Protein AF-A0A0A7S0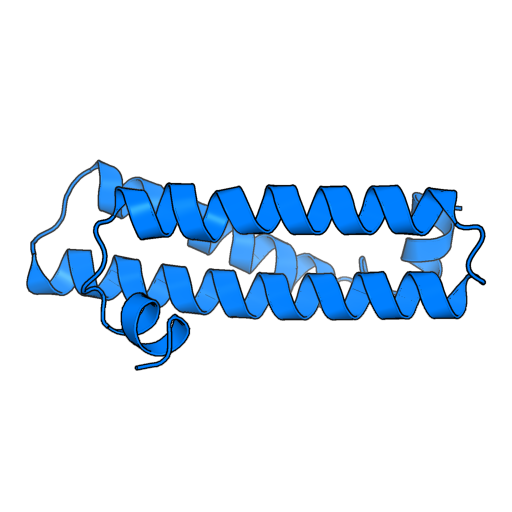K1-F1 (afdb_monomer_lite)

Organism: Frischella perrara (NCBI:txid1267021)

Structure (mmCIF, N/CA/C/O backbone):
data_AF-A0A0A7S0K1-F1
#
_entry.id   AF-A0A0A7S0K1-F1
#
loop_
_atom_site.group_PDB
_atom_site.id
_atom_site.type_symbol
_atom_site.label_atom_id
_atom_site.label_alt_id
_atom_site.label_comp_id
_atom_site.label_asym_id
_atom_site.label_entity_id
_atom_site.label_seq_id
_atom_site.pdbx_PDB_ins_code
_atom_site.Cartn_x
_atom_site.Cartn_y
_atom_site.Cartn_z
_atom_site.occupancy
_atom_site.B_iso_or_equiv
_atom_site.auth_seq_id
_atom_site.auth_comp_id
_atom_site.auth_asym_id
_atom_site.auth_atom_id
_atom_site.pdbx_PDB_model_num
ATOM 1 N N . MET A 1 1 ? 5.878 16.647 14.006 1.00 52.91 1 MET A N 1
ATOM 2 C CA . MET A 1 1 ? 5.349 15.338 14.460 1.00 52.91 1 MET A CA 1
ATOM 3 C C . MET A 1 1 ? 4.952 14.550 13.218 1.00 52.91 1 MET A C 1
ATOM 5 O O . MET A 1 1 ? 3.978 14.937 12.582 1.00 52.91 1 MET A O 1
ATOM 9 N N . ASP A 1 2 ? 5.751 13.549 12.832 1.00 83.06 2 ASP A N 1
ATOM 10 C CA . ASP A 1 2 ? 5.655 12.847 11.537 1.00 83.06 2 ASP A CA 1
ATOM 11 C C . ASP A 1 2 ? 4.245 12.327 11.230 1.00 83.06 2 ASP A C 1
ATOM 13 O O . ASP A 1 2 ? 3.596 11.717 12.083 1.00 83.06 2 ASP A O 1
ATOM 17 N N . ILE A 1 3 ? 3.779 12.539 9.997 1.00 78.94 3 ILE A N 1
ATOM 18 C CA . ILE A 1 3 ? 2.469 12.072 9.513 1.00 78.94 3 ILE A CA 1
ATOM 19 C C . ILE A 1 3 ? 2.337 10.550 9.651 1.00 78.94 3 ILE A C 1
ATOM 21 O O . ILE A 1 3 ? 1.315 10.072 10.138 1.00 78.94 3 ILE A O 1
ATOM 25 N N . LEU A 1 4 ? 3.398 9.798 9.348 1.00 78.62 4 LEU A N 1
ATOM 26 C CA . LEU A 1 4 ? 3.425 8.342 9.507 1.00 78.62 4 LEU A CA 1
ATOM 27 C C . LEU A 1 4 ? 3.149 7.917 10.960 1.00 78.62 4 LEU A C 1
ATOM 29 O O . LEU A 1 4 ? 2.356 7.011 11.210 1.00 78.62 4 LEU A O 1
ATOM 33 N N . LYS A 1 5 ? 3.718 8.633 11.941 1.00 82.25 5 LYS A N 1
ATOM 34 C CA . LYS A 1 5 ? 3.439 8.391 13.367 1.00 82.25 5 LYS A CA 1
ATOM 35 C C . LYS A 1 5 ? 1.977 8.676 13.709 1.00 82.25 5 LYS A C 1
ATOM 37 O O . LYS A 1 5 ? 1.401 7.953 14.519 1.00 82.25 5 LYS A O 1
ATOM 42 N N . LYS A 1 6 ? 1.354 9.693 13.099 1.00 81.94 6 LYS A N 1
ATOM 43 C CA . LYS A 1 6 ? -0.080 9.977 13.293 1.00 81.94 6 LYS A CA 1
ATOM 44 C C . LYS A 1 6 ? -0.960 8.853 12.737 1.00 81.94 6 LYS A C 1
ATOM 46 O O . LYS A 1 6 ? -1.875 8.440 13.448 1.00 81.94 6 LYS A O 1
ATOM 51 N N . ILE A 1 7 ? -0.644 8.328 11.551 1.00 80.94 7 ILE A N 1
ATOM 52 C CA . ILE A 1 7 ? -1.353 7.193 10.927 1.00 80.94 7 ILE A CA 1
ATOM 53 C C . ILE A 1 7 ? -1.250 5.955 11.821 1.00 80.94 7 ILE A C 1
ATOM 55 O O . ILE A 1 7 ? -2.263 5.454 12.302 1.00 80.94 7 ILE A O 1
ATOM 59 N N . ILE A 1 8 ? -0.027 5.537 12.159 1.00 81.94 8 ILE A N 1
ATOM 60 C CA . ILE A 1 8 ? 0.217 4.348 12.992 1.00 81.94 8 ILE A CA 1
ATOM 61 C C . ILE A 1 8 ? -0.417 4.495 14.379 1.00 81.94 8 ILE A C 1
ATOM 63 O O . ILE A 1 8 ? -0.847 3.512 14.976 1.00 81.94 8 ILE A O 1
ATOM 67 N N . SER A 1 9 ? -0.489 5.716 14.918 1.00 83.06 9 SER A N 1
ATOM 68 C CA . SER A 1 9 ? -1.084 5.945 16.235 1.00 83.06 9 SER A CA 1
ATOM 69 C C . SER A 1 9 ? -2.602 5.749 16.284 1.00 83.06 9 SER A C 1
ATOM 71 O O . SER A 1 9 ? -3.126 5.624 17.389 1.00 83.06 9 SER A O 1
ATOM 73 N N . GLY A 1 10 ? -3.298 5.721 15.139 1.00 74.19 10 GLY A N 1
ATOM 74 C CA . GLY A 1 10 ? -4.763 5.646 15.083 1.00 74.19 10 GLY A CA 1
ATOM 75 C C . GLY A 1 10 ? -5.464 6.914 15.590 1.00 74.19 10 GLY A C 1
ATOM 76 O O . GLY A 1 10 ? -6.643 6.876 15.917 1.00 74.19 10 GLY A O 1
ATOM 77 N N . LYS A 1 11 ? -4.739 8.039 15.701 1.00 80.75 11 LYS A N 1
ATOM 78 C CA . LYS A 1 11 ? -5.293 9.337 16.136 1.00 80.75 11 LYS A CA 1
ATOM 79 C C . LYS A 1 11 ? -6.059 10.068 15.032 1.00 80.75 11 LYS A C 1
ATOM 81 O O . LYS A 1 11 ? -6.780 11.017 15.321 1.00 80.75 11 LYS A O 1
ATOM 86 N N . LEU A 1 12 ? -5.844 9.686 13.776 1.00 79.88 12 LEU A N 1
ATOM 87 C CA . LEU A 1 12 ? -6.589 10.203 12.630 1.00 79.88 12 LEU A CA 1
ATOM 88 C C . LEU A 1 12 ? -7.942 9.499 12.547 1.00 79.88 12 LEU A C 1
ATOM 90 O O . LEU A 1 12 ? -8.049 8.350 12.954 1.00 79.88 12 LEU A O 1
ATOM 94 N N . SER A 1 13 ? -8.966 10.162 12.012 1.00 83.50 13 SER A N 1
ATOM 95 C CA . SER A 1 13 ? -10.254 9.499 11.798 1.00 83.50 13 SER A CA 1
ATOM 96 C C . SER A 1 13 ? -10.128 8.389 10.750 1.00 83.50 13 SER A C 1
ATOM 98 O O . SER A 1 13 ? -9.278 8.452 9.855 1.00 83.50 13 SER A O 1
ATOM 100 N N . LEU A 1 14 ? -11.010 7.388 10.835 1.00 79.81 14 LEU A N 1
ATOM 101 C CA . LEU A 1 14 ? -11.087 6.300 9.857 1.00 79.81 14 LEU A CA 1
ATOM 102 C C . LEU A 1 14 ? -11.182 6.843 8.423 1.00 79.81 14 LEU A C 1
ATOM 104 O O . LEU A 1 14 ? -10.470 6.375 7.539 1.00 79.81 14 LEU A O 1
ATOM 108 N N . ALA A 1 15 ? -12.014 7.869 8.217 1.00 78.38 15 ALA A N 1
ATOM 109 C CA . ALA A 1 15 ? -12.197 8.489 6.912 1.00 78.38 15 ALA A CA 1
ATOM 110 C C . ALA A 1 15 ? -10.891 9.082 6.367 1.00 78.38 15 ALA A C 1
ATOM 112 O O . ALA A 1 15 ? -10.560 8.876 5.204 1.00 78.38 15 ALA A O 1
ATOM 113 N N . VAL A 1 16 ? -10.110 9.760 7.210 1.00 78.06 16 VAL A N 1
ATOM 114 C CA . VAL A 1 16 ? -8.840 10.354 6.781 1.00 78.06 16 VAL A CA 1
ATOM 115 C C . VAL A 1 16 ? -7.791 9.278 6.490 1.00 78.06 16 VAL A C 1
ATOM 117 O O . VAL A 1 16 ? -7.060 9.402 5.513 1.00 78.06 16 VAL A O 1
ATOM 120 N N . MET A 1 17 ? -7.719 8.202 7.280 1.00 82.12 17 MET A N 1
ATOM 121 C CA . MET A 1 17 ? -6.762 7.117 7.015 1.00 82.12 17 MET A CA 1
ATOM 122 C C . MET A 1 17 ? -7.106 6.309 5.763 1.00 82.12 17 MET A C 1
ATOM 124 O O . MET A 1 17 ? -6.223 6.038 4.955 1.00 82.12 17 MET A O 1
ATOM 128 N N . PHE A 1 18 ? -8.374 5.947 5.582 1.00 78.00 18 PHE A N 1
ATOM 129 C CA . PHE A 1 18 ? -8.786 5.095 4.472 1.00 78.00 18 PHE A CA 1
ATOM 130 C C . PHE A 1 18 ? -8.970 5.876 3.161 1.00 78.00 18 PHE A C 1
ATOM 132 O O . PHE A 1 18 ? -8.376 5.533 2.143 1.00 78.00 18 PHE A O 1
ATOM 139 N N . TRP A 1 19 ? -9.741 6.966 3.168 1.00 78.19 19 TRP A N 1
ATOM 140 C CA . TRP A 1 19 ? -9.970 7.752 1.950 1.00 78.19 19 TRP A CA 1
ATOM 141 C C . TRP A 1 19 ? -8.812 8.700 1.649 1.00 78.19 19 TRP A C 1
ATOM 143 O O . TRP A 1 19 ? -8.371 8.806 0.509 1.00 78.19 19 TRP A O 1
ATOM 153 N N . GLY A 1 20 ? -8.306 9.386 2.674 1.00 80.12 20 GLY A N 1
ATOM 154 C CA . GLY A 1 20 ? -7.248 10.378 2.495 1.00 80.12 20 GLY A CA 1
ATOM 155 C C . GLY A 1 20 ? -5.901 9.735 2.188 1.00 80.12 20 GLY A C 1
ATOM 156 O O . GLY A 1 20 ? -5.284 10.045 1.174 1.00 80.12 20 GLY A O 1
ATOM 157 N N . TYR A 1 21 ? -5.442 8.836 3.059 1.00 80.44 21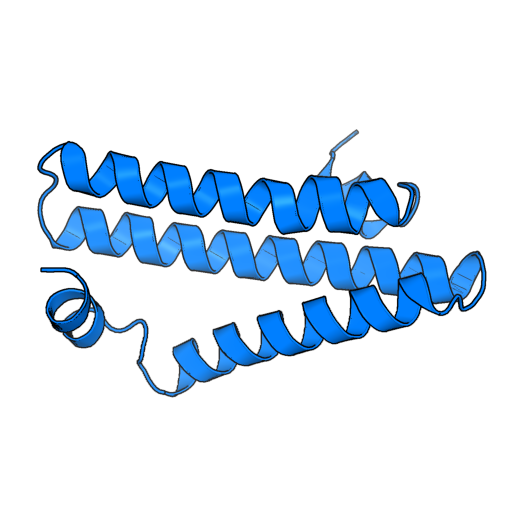 TYR A N 1
ATOM 158 C CA . TYR A 1 21 ? -4.105 8.264 2.923 1.00 80.44 21 TYR A CA 1
ATOM 159 C C . TYR A 1 21 ? -4.058 7.061 1.994 1.00 80.44 21 TYR A C 1
ATOM 161 O O . TYR A 1 21 ? -3.238 7.062 1.090 1.00 80.44 21 TYR A O 1
ATOM 169 N N . TYR A 1 22 ? -4.912 6.055 2.174 1.00 80.88 22 TYR A N 1
ATOM 170 C CA . TYR A 1 22 ? -4.854 4.866 1.322 1.00 80.88 22 TYR A CA 1
ATOM 171 C C . TYR A 1 22 ? -5.302 5.167 -0.119 1.00 80.88 22 TYR A C 1
ATOM 173 O O . TYR A 1 22 ? -4.497 5.053 -1.040 1.00 80.88 22 TYR A O 1
ATOM 181 N N . PHE A 1 23 ? -6.535 5.641 -0.327 1.00 81.94 23 PHE A N 1
ATOM 182 C CA . PHE A 1 23 ? -7.015 5.953 -1.682 1.00 81.94 23 PHE A CA 1
ATOM 183 C C . PHE A 1 23 ? -6.262 7.117 -2.332 1.00 81.94 23 PHE A C 1
ATOM 185 O O . PHE A 1 23 ? -5.893 7.028 -3.503 1.00 81.94 23 PHE A O 1
ATOM 192 N N . GLY A 1 24 ? -5.999 8.193 -1.584 1.00 83.69 24 GLY A N 1
ATOM 193 C CA . GLY A 1 24 ? -5.234 9.327 -2.102 1.00 83.69 24 GLY A CA 1
ATOM 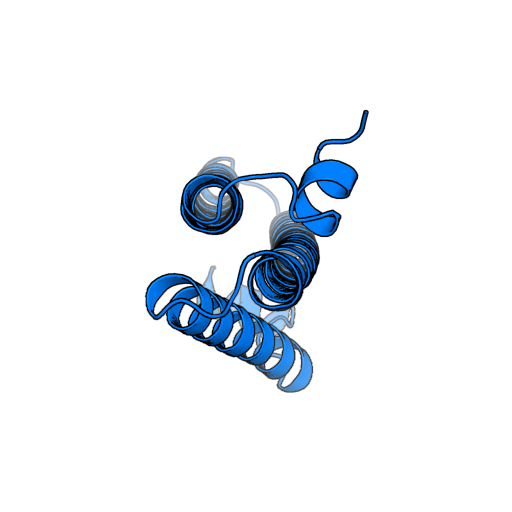194 C C . GLY A 1 24 ? -3.832 8.927 -2.561 1.00 83.69 24 GLY A C 1
ATOM 195 O O . GLY A 1 24 ? -3.394 9.359 -3.625 1.00 83.69 24 GLY A O 1
ATOM 196 N N . PHE A 1 25 ? -3.153 8.050 -1.816 1.00 83.81 25 PHE A N 1
ATOM 197 C CA . PHE A 1 25 ? -1.838 7.555 -2.213 1.00 83.81 25 PHE A CA 1
ATOM 198 C C . PHE A 1 25 ? -1.897 6.713 -3.491 1.00 83.81 25 PHE A C 1
ATOM 200 O O . PHE A 1 25 ? -1.086 6.943 -4.381 1.00 83.81 25 PHE A O 1
ATOM 207 N N . ILE A 1 26 ? -2.877 5.811 -3.629 1.00 83.56 26 ILE A N 1
ATOM 208 C CA . ILE A 1 26 ? -3.049 4.989 -4.843 1.00 83.56 26 ILE A CA 1
ATOM 209 C C . ILE A 1 26 ? -3.241 5.872 -6.083 1.00 83.56 26 ILE A C 1
ATOM 211 O O . ILE A 1 26 ? -2.607 5.648 -7.116 1.00 83.56 26 ILE A O 1
ATOM 215 N N . ILE A 1 27 ? -4.078 6.908 -5.982 1.00 86.62 27 ILE A N 1
ATOM 216 C CA . ILE A 1 27 ? -4.323 7.844 -7.090 1.00 86.62 27 ILE A CA 1
ATOM 217 C C . ILE A 1 27 ? -3.031 8.572 -7.472 1.00 86.62 27 ILE A C 1
ATOM 219 O O . ILE A 1 27 ? -2.694 8.646 -8.654 1.00 86.62 27 ILE A O 1
ATOM 223 N N . ILE A 1 28 ? -2.292 9.084 -6.482 1.00 86.12 28 ILE A N 1
ATOM 224 C CA . ILE A 1 28 ? -1.031 9.797 -6.716 1.00 86.12 28 ILE A CA 1
ATOM 225 C C . ILE A 1 28 ? 0.010 8.861 -7.337 1.00 86.12 28 ILE A C 1
ATOM 227 O O . ILE A 1 28 ? 0.619 9.222 -8.339 1.00 86.12 28 ILE A O 1
ATOM 231 N N . ALA A 1 29 ? 0.181 7.655 -6.793 1.00 84.06 29 ALA A N 1
ATOM 232 C CA . ALA A 1 29 ? 1.109 6.651 -7.308 1.00 84.06 29 ALA A CA 1
ATOM 233 C C . ALA A 1 29 ? 0.798 6.295 -8.770 1.00 84.06 29 ALA A C 1
ATOM 235 O O . ALA A 1 29 ? 1.690 6.306 -9.620 1.00 84.06 29 ALA A O 1
ATOM 236 N N . THR A 1 30 ? -0.480 6.080 -9.089 1.00 84.69 30 THR A N 1
ATOM 237 C CA . THR A 1 30 ? -0.934 5.774 -10.454 1.00 84.69 30 THR A CA 1
ATOM 238 C C . THR A 1 30 ? -0.684 6.944 -11.407 1.00 84.69 30 THR A C 1
ATOM 240 O O . THR A 1 30 ? -0.190 6.746 -12.517 1.00 84.69 30 THR A O 1
ATOM 243 N N . ALA A 1 31 ? -0.969 8.176 -10.975 1.00 85.31 31 ALA A N 1
ATOM 244 C CA . ALA A 1 31 ? -0.706 9.372 -11.770 1.00 85.31 31 ALA A CA 1
ATOM 245 C C . ALA A 1 31 ? 0.798 9.565 -12.022 1.00 85.31 31 ALA A C 1
ATOM 247 O O . ALA A 1 31 ? 1.198 9.834 -13.153 1.00 85.31 31 ALA A O 1
ATOM 248 N N . CYS A 1 32 ? 1.638 9.370 -11.001 1.00 84.00 32 CYS A N 1
ATOM 249 C CA . CYS A 1 32 ? 3.092 9.416 -11.141 1.00 84.00 32 CYS A CA 1
ATOM 250 C C . CYS A 1 32 ? 3.587 8.377 -12.151 1.00 84.00 32 CYS A C 1
ATOM 252 O O . CYS A 1 32 ? 4.352 8.729 -13.048 1.00 84.00 32 CYS A O 1
ATOM 254 N N . MET A 1 33 ? 3.114 7.131 -12.069 1.00 82.19 33 MET A N 1
ATOM 255 C CA . MET A 1 33 ? 3.453 6.091 -13.045 1.00 82.19 33 MET A CA 1
ATOM 256 C C . MET A 1 33 ? 3.040 6.493 -14.465 1.00 82.19 33 MET A C 1
ATOM 258 O O . MET A 1 33 ? 3.869 6.445 -15.372 1.00 82.19 33 MET A O 1
ATOM 262 N N . GLY A 1 34 ? 1.805 6.971 -14.652 1.00 82.44 34 GLY A N 1
ATOM 263 C CA . GLY A 1 34 ? 1.303 7.436 -15.950 1.00 82.44 34 GLY A CA 1
ATOM 264 C C . GLY A 1 34 ? 2.134 8.573 -16.548 1.00 82.44 34 GLY A C 1
ATOM 265 O O . GLY A 1 34 ? 2.485 8.530 -17.726 1.00 82.44 34 GLY A O 1
ATOM 266 N N . ILE A 1 35 ? 2.518 9.554 -15.726 1.00 83.25 35 ILE A N 1
ATOM 267 C CA . ILE A 1 35 ? 3.426 10.632 -16.135 1.00 83.25 35 ILE A CA 1
ATOM 268 C C . ILE A 1 35 ? 4.769 10.041 -16.570 1.00 83.25 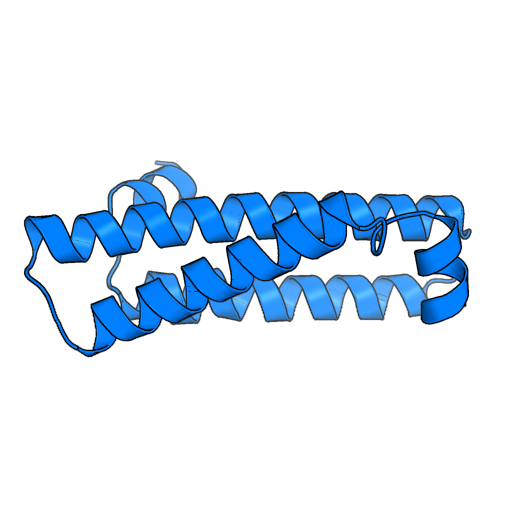35 ILE A C 1
ATOM 270 O O . ILE A 1 35 ? 5.263 10.374 -17.641 1.00 83.25 35 ILE A O 1
ATOM 274 N N . THR A 1 36 ? 5.337 9.127 -15.787 1.00 82.00 36 THR A N 1
ATOM 275 C CA . THR A 1 36 ? 6.654 8.535 -16.063 1.00 82.00 36 THR A CA 1
ATOM 276 C C . THR A 1 36 ? 6.695 7.842 -17.435 1.00 82.00 36 THR A C 1
ATOM 278 O O . THR A 1 36 ? 7.675 7.994 -18.164 1.00 82.00 36 THR A O 1
ATOM 281 N N . TYR A 1 37 ? 5.612 7.181 -17.857 1.00 79.19 37 TYR A N 1
ATOM 282 C CA . TYR A 1 37 ? 5.509 6.604 -19.206 1.00 79.19 37 TYR A CA 1
ATOM 283 C C . TYR A 1 37 ? 5.548 7.651 -20.333 1.00 79.19 37 TYR A C 1
ATOM 285 O O . TYR A 1 37 ? 6.091 7.380 -21.401 1.00 79.19 37 TYR A O 1
ATOM 293 N N . GLY A 1 38 ? 5.027 8.860 -20.104 1.00 79.12 38 GLY A N 1
ATOM 294 C CA . GLY A 1 38 ? 5.008 9.936 -21.102 1.00 79.12 38 GLY A CA 1
ATOM 295 C C . GLY A 1 38 ? 6.352 10.641 -21.324 1.00 79.12 38 GLY A C 1
ATOM 296 O O . GLY A 1 38 ? 6.532 11.293 -22.349 1.00 79.12 38 GLY A O 1
ATOM 297 N N . PHE A 1 39 ? 7.305 10.516 -20.394 1.00 79.00 39 PHE A N 1
ATOM 298 C CA . PHE A 1 39 ? 8.574 11.262 -20.415 1.00 79.00 39 PHE A CA 1
ATOM 299 C C . PHE A 1 39 ? 9.731 10.554 -21.147 1.00 79.00 39 PHE A C 1
ATOM 301 O O . PHE A 1 39 ? 10.830 11.100 -21.215 1.00 79.00 39 PHE A O 1
ATOM 308 N N . GLY A 1 40 ? 9.510 9.362 -21.718 1.00 73.69 40 GLY A N 1
ATOM 309 C CA . GLY A 1 40 ? 10.519 8.673 -22.535 1.00 73.69 40 GLY A CA 1
ATOM 310 C C . GLY A 1 40 ? 11.723 8.138 -21.750 1.00 73.69 40 GLY A C 1
ATOM 311 O O . GLY A 1 40 ? 12.828 8.069 -22.285 1.00 73.69 40 GLY A O 1
ATOM 312 N N . PHE A 1 41 ? 11.541 7.774 -20.477 1.00 80.94 41 PHE A N 1
ATOM 313 C CA . PHE A 1 41 ? 12.597 7.142 -19.685 1.00 80.94 41 PHE A CA 1
ATOM 314 C C . PHE A 1 41 ? 13.013 5.779 -20.257 1.00 80.94 41 PHE A C 1
ATOM 316 O O . PHE A 1 41 ? 12.207 5.032 -20.811 1.00 80.94 41 PHE A O 1
ATOM 323 N N . ASN A 1 42 ? 14.279 5.408 -20.049 1.00 85.94 42 ASN A N 1
ATOM 324 C CA . ASN A 1 42 ? 14.770 4.086 -20.429 1.00 85.94 42 ASN A CA 1
ATOM 325 C C . ASN A 1 42 ? 14.123 2.986 -19.567 1.00 85.94 42 ASN A C 1
ATOM 327 O O . ASN A 1 42 ? 13.923 3.151 -18.362 1.00 85.94 42 ASN A O 1
ATOM 331 N N . LYS A 1 43 ? 13.884 1.820 -20.179 1.00 84.88 43 LYS A N 1
ATOM 332 C CA . LYS A 1 43 ? 13.236 0.637 -19.577 1.00 84.88 43 LYS A CA 1
ATOM 333 C C . LYS A 1 43 ? 13.695 0.276 -18.145 1.00 84.88 43 LYS A C 1
ATOM 335 O O . LYS A 1 43 ? 12.829 0.113 -17.288 1.00 84.88 43 LYS A O 1
ATOM 340 N N . PRO A 1 44 ? 15.004 0.201 -17.817 1.00 87.00 44 PRO A N 1
ATOM 341 C CA . PRO A 1 44 ? 15.439 -0.111 -16.451 1.00 87.00 44 PRO A CA 1
ATOM 342 C C . PRO A 1 44 ? 15.085 0.984 -15.436 1.00 87.00 44 PRO A C 1
ATOM 344 O O . PRO A 1 44 ? 14.806 0.683 -14.279 1.00 87.00 44 PRO A O 1
ATOM 347 N N . MET A 1 45 ? 15.058 2.252 -15.854 1.00 87.75 45 MET A N 1
ATOM 348 C CA . MET A 1 45 ? 14.676 3.361 -14.980 1.00 87.75 45 MET A CA 1
ATOM 349 C C . MET A 1 45 ? 13.174 3.331 -14.683 1.00 87.75 45 MET A C 1
ATOM 351 O O . MET A 1 45 ? 12.788 3.494 -13.527 1.00 87.75 45 MET A O 1
ATOM 355 N N . LEU A 1 46 ? 12.345 3.045 -15.695 1.00 86.75 46 LEU A N 1
ATOM 356 C CA . LEU A 1 46 ? 10.905 2.828 -15.520 1.00 86.75 46 LEU A CA 1
ATOM 357 C C . LEU A 1 46 ? 10.622 1.686 -14.542 1.00 86.75 46 LEU A C 1
ATOM 359 O O . LEU A 1 46 ? 9.821 1.849 -13.626 1.00 86.75 46 LEU A O 1
ATOM 363 N N . TYR A 1 47 ? 11.336 0.569 -14.687 1.00 88.06 47 TYR A N 1
ATOM 364 C CA . TYR A 1 47 ? 11.210 -0.560 -13.773 1.00 88.06 47 TYR A CA 1
ATOM 365 C C . TYR A 1 47 ? 11.618 -0.213 -12.335 1.00 88.06 47 TYR A C 1
ATOM 367 O O . TYR A 1 47 ? 10.910 -0.562 -11.395 1.00 88.06 47 TYR A O 1
ATOM 375 N N . CYS A 1 48 ? 12.722 0.516 -12.137 1.00 88.25 48 CYS A N 1
ATOM 376 C CA . CYS A 1 48 ? 13.112 0.975 -10.801 1.00 88.25 48 CYS A CA 1
ATOM 377 C C . CYS A 1 48 ? 12.040 1.870 -10.164 1.00 88.25 48 CYS A C 1
ATOM 379 O O . CYS A 1 48 ? 11.739 1.711 -8.983 1.00 88.25 48 CYS A O 1
ATOM 381 N N . ILE A 1 49 ? 11.449 2.791 -10.933 1.00 88.06 49 ILE A N 1
ATOM 382 C CA . ILE A 1 49 ? 10.377 3.671 -10.446 1.00 88.06 49 ILE A CA 1
ATOM 383 C C . ILE A 1 49 ? 9.135 2.850 -10.081 1.00 88.06 49 ILE A C 1
ATOM 385 O O . ILE A 1 49 ? 8.570 3.057 -9.007 1.00 88.06 49 ILE A O 1
ATOM 389 N N . PHE A 1 50 ? 8.753 1.891 -10.928 1.00 87.56 50 PHE A N 1
ATOM 390 C CA . PHE A 1 50 ? 7.662 0.955 -10.663 1.00 87.56 50 PHE A CA 1
ATOM 391 C C . PHE A 1 50 ? 7.873 0.204 -9.345 1.00 87.56 50 PHE A C 1
ATOM 393 O O . PHE A 1 50 ? 7.047 0.293 -8.441 1.00 87.56 50 PHE A O 1
ATOM 400 N N . LEU A 1 51 ? 9.029 -0.443 -9.191 1.00 89.50 51 LEU A N 1
ATOM 401 C CA . LEU A 1 51 ? 9.341 -1.274 -8.032 1.00 89.50 51 LEU A CA 1
ATOM 402 C C . LEU A 1 51 ? 9.388 -0.447 -6.736 1.00 89.50 51 LEU A C 1
ATOM 404 O O . LEU A 1 51 ? 8.807 -0.838 -5.722 1.00 89.50 51 LEU A O 1
ATOM 408 N N . VAL A 1 52 ? 10.012 0.737 -6.769 1.00 89.69 52 VAL A N 1
ATOM 409 C CA . VAL A 1 52 ? 10.028 1.663 -5.624 1.00 89.69 52 VAL A CA 1
ATOM 410 C C . VAL A 1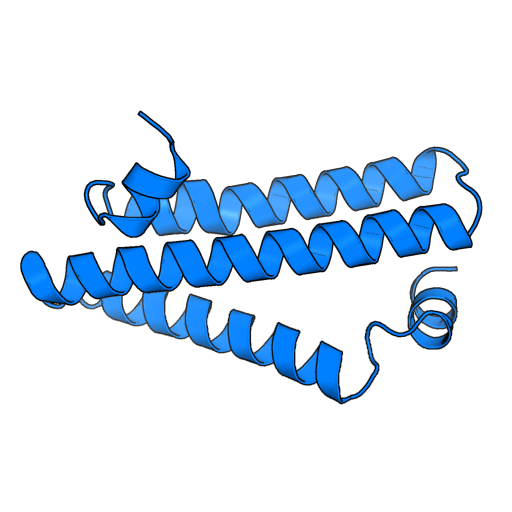 52 ? 8.612 2.107 -5.258 1.00 89.69 52 VAL A C 1
ATOM 412 O O . VAL A 1 52 ? 8.269 2.116 -4.076 1.00 89.69 52 VAL A O 1
ATOM 415 N N . THR A 1 53 ? 7.777 2.428 -6.247 1.00 88.31 53 THR A N 1
ATOM 416 C CA . THR A 1 53 ? 6.383 2.829 -6.018 1.00 88.31 53 THR A CA 1
ATOM 417 C C . THR A 1 53 ? 5.600 1.713 -5.329 1.00 88.31 53 THR A C 1
ATOM 419 O O . THR A 1 53 ? 4.970 1.966 -4.302 1.00 88.31 53 THR A O 1
ATOM 422 N N . THR A 1 54 ? 5.722 0.472 -5.807 1.00 87.81 54 THR A N 1
ATOM 423 C CA . THR A 1 54 ? 5.070 -0.701 -5.207 1.00 87.81 54 THR A CA 1
ATOM 424 C C . THR A 1 54 ? 5.544 -0.965 -3.773 1.00 87.81 54 THR A C 1
ATOM 426 O O . THR A 1 54 ? 4.733 -1.270 -2.898 1.00 87.81 54 THR A O 1
ATOM 429 N N . ILE A 1 55 ? 6.842 -0.806 -3.479 1.00 89.88 55 ILE A N 1
ATOM 430 C CA . ILE A 1 55 ? 7.363 -0.954 -2.107 1.00 89.88 55 ILE A CA 1
ATOM 431 C C . ILE A 1 55 ? 6.774 0.117 -1.182 1.00 89.88 55 ILE A C 1
ATOM 433 O O . ILE A 1 55 ? 6.355 -0.192 -0.064 1.00 89.88 55 ILE A O 1
ATOM 437 N N . ILE A 1 56 ? 6.743 1.378 -1.621 1.00 89.75 56 ILE A N 1
ATOM 438 C CA . ILE A 1 56 ? 6.192 2.471 -0.810 1.00 89.75 56 ILE A CA 1
ATOM 439 C C . ILE A 1 56 ? 4.692 2.253 -0.583 1.00 89.75 56 ILE A C 1
ATOM 441 O O . ILE A 1 56 ? 4.213 2.447 0.536 1.00 89.75 56 ILE A O 1
ATOM 445 N N . GLU A 1 57 ? 3.964 1.802 -1.605 1.00 88.69 57 GLU A N 1
ATOM 446 C CA . GLU A 1 57 ? 2.553 1.437 -1.499 1.00 88.69 57 GLU A CA 1
ATOM 447 C C . GLU A 1 57 ? 2.329 0.366 -0.428 1.00 88.69 57 GLU A C 1
ATOM 449 O O . GLU A 1 57 ? 1.526 0.569 0.486 1.00 88.69 57 GLU A O 1
ATOM 454 N N . LEU A 1 58 ? 3.112 -0.716 -0.453 1.00 89.94 58 LEU A N 1
ATOM 455 C CA . LEU A 1 58 ? 3.039 -1.775 0.552 1.00 89.94 58 LEU A CA 1
ATOM 456 C C . LEU A 1 58 ? 3.266 -1.237 1.976 1.00 89.94 58 LEU A C 1
ATOM 458 O O . LEU A 1 58 ? 2.494 -1.538 2.891 1.00 89.94 58 LEU A O 1
ATOM 462 N N . LEU A 1 59 ? 4.286 -0.395 2.172 1.00 90.44 59 LEU A N 1
ATOM 463 C CA . LEU A 1 59 ? 4.578 0.217 3.474 1.00 90.44 59 LEU A CA 1
ATOM 464 C C . LEU A 1 59 ? 3.426 1.104 3.968 1.00 90.44 59 LEU A C 1
ATOM 466 O O . LEU A 1 59 ? 3.077 1.069 5.154 1.00 90.44 59 LEU A O 1
ATOM 470 N N . MET A 1 60 ? 2.814 1.878 3.070 1.00 88.88 60 MET A N 1
ATOM 471 C CA . MET A 1 60 ? 1.671 2.731 3.394 1.00 88.88 60 MET A CA 1
ATOM 472 C C . MET A 1 60 ? 0.438 1.909 3.772 1.00 88.88 60 MET A C 1
ATOM 474 O O . MET A 1 60 ? -0.217 2.222 4.770 1.00 88.88 60 MET A O 1
ATOM 478 N N . ILE A 1 61 ? 0.149 0.825 3.046 1.00 90.19 61 ILE A N 1
ATOM 479 C CA . ILE A 1 61 ? -0.968 -0.080 3.348 1.00 90.19 61 ILE A CA 1
ATOM 480 C C . ILE A 1 61 ? -0.782 -0.729 4.720 1.00 90.19 61 ILE A C 1
ATOM 482 O O . ILE A 1 61 ? -1.725 -0.763 5.516 1.00 90.19 61 ILE A O 1
ATOM 486 N N . ILE A 1 62 ? 0.431 -1.184 5.045 1.00 91.06 62 ILE A N 1
ATOM 487 C CA . ILE A 1 62 ? 0.748 -1.741 6.367 1.00 91.06 62 ILE A CA 1
ATOM 488 C C . ILE A 1 62 ? 0.514 -0.688 7.459 1.00 91.06 62 ILE A C 1
ATOM 490 O O . ILE A 1 62 ? -0.153 -0.970 8.457 1.00 91.06 62 ILE A O 1
ATOM 494 N N . ALA A 1 63 ? 0.996 0.544 7.266 1.00 90.31 63 ALA A N 1
ATOM 495 C CA . ALA A 1 63 ? 0.803 1.624 8.232 1.00 90.31 63 ALA A CA 1
ATOM 496 C C . ALA A 1 63 ? -0.686 1.954 8.455 1.00 90.31 63 ALA A C 1
ATOM 498 O O . ALA A 1 63 ? -1.115 2.112 9.603 1.00 90.31 63 ALA A O 1
ATOM 499 N N . VAL A 1 64 ? -1.482 2.014 7.381 1.00 89.19 64 VAL A N 1
ATOM 500 C CA . VAL A 1 64 ? -2.936 2.240 7.446 1.00 89.19 64 VAL A CA 1
ATOM 501 C C . VAL A 1 64 ? -3.640 1.076 8.141 1.00 89.19 64 VAL A C 1
ATOM 503 O O . VAL A 1 64 ? -4.461 1.308 9.025 1.00 89.19 64 VAL A O 1
ATOM 506 N N . THR A 1 65 ? -3.270 -0.167 7.830 1.00 91.38 65 THR A N 1
ATOM 507 C CA . THR A 1 65 ? -3.824 -1.375 8.464 1.00 91.38 65 THR A CA 1
ATOM 508 C C . THR A 1 65 ? -3.593 -1.360 9.977 1.00 91.38 65 THR A C 1
ATOM 510 O O . THR A 1 65 ? -4.521 -1.603 10.755 1.00 91.38 65 THR A O 1
ATOM 513 N N . ILE A 1 66 ? -2.381 -1.001 10.418 1.00 92.19 66 ILE A N 1
ATOM 514 C CA . ILE A 1 66 ? -2.054 -0.846 11.844 1.00 92.19 66 ILE A CA 1
ATOM 515 C C . ILE A 1 66 ? -2.887 0.281 12.473 1.00 92.19 66 ILE A C 1
ATOM 517 O O . ILE A 1 66 ? -3.438 0.104 13.564 1.00 92.19 66 ILE A O 1
ATOM 521 N N . GLY A 1 67 ? -3.013 1.423 11.790 1.00 88.56 67 GLY A N 1
ATOM 522 C CA . GLY A 1 67 ? -3.812 2.562 12.246 1.00 88.56 67 GLY A CA 1
ATOM 523 C C . GLY A 1 67 ? -5.293 2.217 12.438 1.00 88.56 67 GLY A C 1
ATOM 524 O O . GLY A 1 67 ? -5.858 2.495 13.498 1.00 88.56 67 GLY A O 1
ATOM 525 N N . ILE A 1 68 ? -5.907 1.542 11.459 1.00 89.94 68 ILE A N 1
ATOM 526 C CA . ILE A 1 68 ? -7.301 1.073 11.523 1.00 89.94 68 ILE A CA 1
ATOM 527 C C . ILE A 1 68 ? -7.470 0.036 12.637 1.00 89.94 68 ILE A C 1
ATOM 529 O O . ILE A 1 68 ? -8.407 0.131 13.429 1.00 89.94 68 ILE A O 1
ATOM 533 N N . SER A 1 69 ? -6.535 -0.908 12.765 1.00 90.62 69 SER A N 1
ATOM 534 C CA . SER A 1 69 ? -6.560 -1.913 13.838 1.00 90.62 69 SER A CA 1
ATOM 535 C C . SER A 1 69 ? -6.535 -1.265 15.225 1.00 90.62 69 SER A C 1
ATOM 537 O O . SER A 1 69 ? -7.246 -1.697 16.133 1.00 90.62 69 SER A O 1
ATOM 539 N N . ARG A 1 70 ? -5.760 -0.184 15.400 1.00 89.88 70 ARG A N 1
ATOM 540 C CA . ARG A 1 70 ? -5.774 0.596 16.644 1.00 89.88 70 ARG A CA 1
ATOM 541 C C . ARG A 1 70 ? -7.100 1.308 16.873 1.00 89.88 70 ARG A C 1
ATOM 543 O O . ARG A 1 70 ? -7.583 1.267 18.001 1.00 89.88 70 ARG A O 1
ATOM 550 N N . ILE A 1 71 ? -7.698 1.921 15.850 1.00 88.69 71 ILE A N 1
ATOM 551 C CA . ILE A 1 71 ? -9.042 2.508 15.982 1.00 88.69 71 ILE A CA 1
ATOM 552 C C . ILE A 1 71 ? -10.024 1.457 16.486 1.00 88.69 71 ILE A C 1
ATOM 554 O O . ILE A 1 71 ? -10.678 1.682 17.498 1.00 88.69 71 ILE A O 1
ATOM 558 N N . LEU A 1 72 ? -10.077 0.295 15.834 1.00 89.44 72 LEU A N 1
ATOM 559 C CA . LEU A 1 72 ? -11.003 -0.777 16.202 1.00 89.44 72 LEU A CA 1
ATOM 560 C C . LEU A 1 72 ? -10.780 -1.261 17.641 1.00 89.44 72 LEU A C 1
ATOM 562 O O . LEU A 1 72 ? -11.742 -1.517 18.361 1.00 89.44 72 LEU A O 1
ATOM 566 N N . LYS A 1 73 ? -9.516 -1.334 18.080 1.00 89.69 73 LYS A N 1
ATOM 567 C CA . LYS A 1 73 ? -9.153 -1.738 19.444 1.00 89.69 73 LYS A CA 1
ATOM 568 C C . LYS A 1 73 ? -9.552 -0.710 20.509 1.00 89.69 73 LYS A C 1
ATOM 570 O O . LYS A 1 73 ? -9.988 -1.112 21.582 1.00 89.69 73 LYS A O 1
ATOM 575 N N . TYR A 1 74 ? -9.345 0.586 20.260 1.00 89.44 74 TYR A N 1
ATOM 576 C CA . TYR A 1 74 ? -9.460 1.630 21.294 1.00 89.44 74 TYR A CA 1
ATOM 577 C C . TYR A 1 74 ? -10.744 2.464 21.222 1.00 89.44 74 TYR A C 1
ATOM 579 O O . TYR A 1 74 ? -11.188 2.969 22.246 1.00 89.44 74 TYR A O 1
ATOM 587 N N . GLN A 1 75 ? -11.326 2.633 20.036 1.00 86.31 75 GLN A N 1
ATOM 588 C CA . GLN A 1 75 ? -12.549 3.417 19.806 1.00 86.31 75 GLN A CA 1
ATOM 589 C C . GLN A 1 75 ? -13.781 2.528 19.575 1.00 86.31 75 GLN A C 1
ATOM 591 O O . GLN A 1 75 ? -14.895 3.039 19.501 1.00 86.31 75 GLN A O 1
ATOM 596 N N . GLY A 1 76 ? -13.587 1.208 19.501 1.00 85.94 76 GLY A N 1
ATOM 597 C CA . GLY A 1 76 ? -14.643 0.223 19.297 1.00 85.94 76 GLY A CA 1
ATOM 598 C C . GLY A 1 76 ? -14.764 -0.241 17.847 1.00 85.94 76 GLY A C 1
ATOM 599 O O . GLY A 1 76 ? -14.354 0.431 16.896 1.00 85.94 76 GLY A O 1
ATOM 600 N N . VAL A 1 77 ? -15.332 -1.435 17.683 1.00 88.31 77 VAL A N 1
ATOM 601 C CA . VAL A 1 77 ? -15.515 -2.055 16.371 1.00 88.31 77 VAL A CA 1
ATOM 602 C C . VAL A 1 77 ? -16.706 -1.413 15.672 1.00 88.31 77 VAL A C 1
ATOM 604 O O . VAL A 1 77 ? -17.828 -1.449 16.168 1.00 88.31 77 VAL A O 1
ATOM 607 N N . THR A 1 78 ? -16.463 -0.850 14.494 1.00 91.12 78 THR A N 1
ATOM 608 C CA . THR A 1 78 ? -17.513 -0.332 13.614 1.00 91.12 78 THR A CA 1
ATOM 609 C C . THR A 1 78 ? -17.528 -1.132 12.322 1.00 91.12 78 THR A C 1
ATOM 611 O O . THR A 1 78 ? -16.479 -1.588 11.862 1.00 91.12 78 THR A O 1
ATOM 614 N N . PHE A 1 79 ? -18.707 -1.272 11.710 1.00 90.00 79 PHE A N 1
ATOM 615 C CA . PHE A 1 79 ? -18.851 -1.936 10.411 1.00 90.00 79 PHE A CA 1
ATOM 616 C C . PHE A 1 79 ? -17.889 -1.346 9.367 1.00 90.00 79 PHE A C 1
ATOM 618 O O . PHE A 1 79 ? -17.139 -2.075 8.723 1.00 90.00 79 PHE A O 1
ATOM 625 N N . TRP A 1 80 ? -17.832 -0.013 9.278 1.00 87.75 80 TRP A N 1
ATOM 626 C CA . TRP A 1 80 ? -16.946 0.699 8.358 1.00 87.75 80 TRP A CA 1
ATOM 627 C C . TRP A 1 80 ? -15.462 0.470 8.647 1.00 87.75 80 TRP A C 1
ATOM 629 O O . TRP A 1 80 ? -14.677 0.321 7.714 1.00 87.75 80 TRP A O 1
ATOM 639 N N . GLY A 1 81 ? -15.064 0.421 9.922 1.00 87.81 81 GLY A N 1
ATOM 640 C CA . GLY A 1 81 ? -13.678 0.144 10.292 1.00 87.81 81 GLY A CA 1
ATOM 641 C C . GLY A 1 81 ? -13.255 -1.281 9.939 1.00 87.81 81 GLY A C 1
ATOM 642 O O . GLY A 1 81 ? -12.150 -1.479 9.438 1.00 87.81 81 GLY A O 1
ATOM 643 N N . LEU A 1 82 ? -14.142 -2.261 10.136 1.00 91.56 82 LEU A N 1
ATOM 644 C CA . LEU A 1 82 ? -13.893 -3.652 9.756 1.00 91.56 82 LEU A CA 1
ATOM 645 C C . LEU A 1 82 ? -13.801 -3.807 8.230 1.00 91.56 82 LEU A C 1
ATOM 647 O O . LEU A 1 82 ? -12.868 -4.432 7.736 1.00 91.56 82 LEU A O 1
ATOM 651 N N . ALA A 1 83 ? -14.725 -3.195 7.484 1.00 91.38 83 ALA A N 1
ATOM 652 C CA . ALA A 1 83 ? -14.717 -3.219 6.023 1.00 91.38 83 ALA A CA 1
ATOM 653 C C . ALA A 1 83 ? -13.432 -2.598 5.451 1.00 91.38 83 ALA A C 1
ATOM 655 O O . ALA A 1 83 ? -12.782 -3.199 4.597 1.00 91.38 83 ALA A O 1
ATOM 656 N N . ALA A 1 84 ? -13.021 -1.436 5.970 1.00 89.75 84 ALA A N 1
ATOM 657 C CA . ALA A 1 84 ? -11.773 -0.786 5.580 1.00 89.75 84 ALA A CA 1
ATOM 658 C C . ALA A 1 84 ? -10.549 -1.670 5.874 1.00 89.75 84 ALA A C 1
ATOM 660 O O . ALA A 1 84 ? -9.664 -1.799 5.030 1.00 89.75 84 ALA A O 1
ATOM 661 N N . LEU A 1 85 ? -10.520 -2.323 7.043 1.00 92.12 85 LEU A N 1
ATOM 662 C CA . LEU A 1 85 ? -9.446 -3.246 7.407 1.00 92.12 85 LEU A CA 1
ATOM 663 C C . LEU A 1 85 ? -9.364 -4.430 6.435 1.00 92.12 85 LEU A C 1
ATOM 665 O O . LEU A 1 85 ? -8.275 -4.745 5.966 1.00 92.12 85 LEU A O 1
ATOM 669 N N . ILE A 1 86 ? -10.499 -5.056 6.109 1.00 93.50 86 ILE A N 1
ATOM 670 C CA . ILE A 1 86 ? -10.560 -6.188 5.173 1.00 93.50 86 ILE A CA 1
ATOM 671 C C . ILE A 1 86 ? -10.016 -5.779 3.803 1.00 93.50 86 ILE A C 1
ATOM 673 O O . ILE A 1 86 ? -9.177 -6.487 3.252 1.00 93.50 86 ILE A O 1
ATOM 677 N N . VAL A 1 87 ? -10.427 -4.621 3.277 1.00 92.69 87 VAL A N 1
ATOM 678 C CA . VAL A 1 87 ? -9.929 -4.114 1.987 1.00 92.69 87 VAL A CA 1
ATOM 679 C C . VAL A 1 87 ? -8.415 -3.897 2.023 1.00 92.69 87 VAL A C 1
ATOM 681 O O . VAL A 1 87 ? -7.717 -4.361 1.123 1.00 92.69 87 VAL A O 1
ATOM 684 N N . CYS A 1 88 ? -7.887 -3.249 3.067 1.00 90.81 88 CYS A N 1
ATOM 685 C CA . CYS A 1 88 ? -6.445 -3.027 3.193 1.00 90.81 88 CYS A CA 1
ATOM 686 C C . CYS A 1 88 ? -5.659 -4.342 3.310 1.00 90.81 88 CYS A C 1
ATOM 688 O O . CYS A 1 88 ? -4.601 -4.474 2.697 1.00 90.81 88 CYS A O 1
ATOM 690 N N . VAL A 1 89 ? -6.173 -5.326 4.056 1.00 93.06 89 VAL A N 1
ATOM 691 C CA . VAL A 1 89 ? -5.531 -6.641 4.206 1.00 93.06 89 VAL A CA 1
ATOM 692 C C . VAL A 1 89 ? -5.542 -7.414 2.889 1.00 93.06 89 VAL A C 1
ATOM 694 O O . VAL A 1 89 ? -4.502 -7.941 2.501 1.00 93.06 89 VAL A O 1
ATOM 697 N N . LEU A 1 90 ? -6.673 -7.446 2.177 1.00 93.75 90 LEU A N 1
ATOM 698 C CA . LEU A 1 90 ? -6.769 -8.103 0.871 1.00 93.75 90 LEU A CA 1
ATOM 699 C C . LEU A 1 90 ? -5.820 -7.467 -0.147 1.00 93.75 90 LEU A C 1
ATOM 701 O O . LEU A 1 90 ? -5.130 -8.187 -0.866 1.00 93.75 90 LEU A O 1
ATOM 705 N N . HIS A 1 91 ? -5.731 -6.135 -0.176 1.00 91.12 91 HIS A N 1
ATOM 706 C CA . HIS A 1 91 ? -4.803 -5.452 -1.072 1.00 91.12 91 HIS A CA 1
ATOM 707 C C . HIS A 1 91 ? -3.339 -5.753 -0.713 1.00 91.12 91 HIS A C 1
ATOM 709 O O . HIS A 1 91 ? -2.549 -6.098 -1.588 1.00 91.12 91 HIS A O 1
ATOM 715 N N . CYS A 1 92 ? -2.991 -5.717 0.578 1.00 92.12 92 CYS A N 1
ATOM 716 C CA . CYS A 1 92 ? -1.658 -6.088 1.059 1.00 92.12 92 CYS A CA 1
ATOM 717 C C . CYS A 1 92 ? -1.281 -7.520 0.645 1.00 92.12 92 CYS A C 1
ATOM 719 O O . CYS A 1 92 ? -0.192 -7.753 0.122 1.00 92.12 92 CYS A O 1
ATOM 721 N N . MET A 1 93 ? -2.201 -8.475 0.822 1.00 93.19 93 MET A N 1
ATOM 722 C CA . MET A 1 93 ? -2.003 -9.857 0.386 1.00 93.19 93 MET A CA 1
ATOM 723 C C . MET A 1 93 ? -1.808 -9.960 -1.126 1.00 93.19 93 MET A C 1
ATOM 725 O O . MET A 1 93 ? -0.917 -10.685 -1.555 1.00 93.19 93 MET A O 1
ATOM 729 N N . GLY A 1 94 ? -2.594 -9.225 -1.918 1.00 92.25 94 GLY A N 1
ATOM 730 C CA . GLY A 1 94 ? -2.445 -9.183 -3.373 1.00 92.25 94 GLY A CA 1
ATOM 731 C C . GLY A 1 94 ? -1.039 -8.760 -3.793 1.00 92.25 94 GLY A C 1
ATOM 732 O O . GLY A 1 94 ? -0.395 -9.469 -4.558 1.00 92.25 94 GLY A O 1
ATOM 733 N N . ILE A 1 95 ? -0.518 -7.674 -3.213 1.00 89.69 95 ILE A N 1
ATOM 734 C CA . ILE A 1 95 ? 0.847 -7.203 -3.491 1.00 89.69 95 ILE A CA 1
ATOM 735 C C . ILE A 1 95 ? 1.885 -8.262 -3.090 1.00 89.69 95 ILE A C 1
ATOM 737 O O . ILE A 1 95 ? 2.804 -8.541 -3.855 1.00 89.69 95 ILE A O 1
ATOM 741 N N . ILE A 1 96 ? 1.749 -8.887 -1.916 1.00 91.62 96 ILE A N 1
ATOM 742 C CA . ILE A 1 96 ? 2.689 -9.926 -1.460 1.00 91.62 96 ILE A CA 1
ATOM 743 C C . ILE A 1 96 ? 2.677 -11.137 -2.400 1.00 91.62 96 ILE A C 1
ATOM 745 O O . ILE A 1 96 ? 3.741 -11.648 -2.739 1.00 91.62 96 ILE A O 1
ATOM 749 N N . ILE A 1 97 ? 1.500 -11.585 -2.839 1.00 92.38 97 ILE A N 1
ATOM 750 C CA . ILE A 1 97 ? 1.374 -12.705 -3.780 1.00 92.38 97 ILE A CA 1
ATOM 751 C C . ILE A 1 97 ? 2.048 -12.352 -5.110 1.00 92.38 97 ILE A C 1
ATOM 753 O O . ILE A 1 97 ? 2.888 -13.127 -5.557 1.00 92.38 97 ILE A O 1
ATOM 757 N N . CYS A 1 98 ? 1.790 -11.159 -5.657 1.00 89.44 98 CYS A N 1
ATOM 758 C CA . CYS A 1 98 ? 2.443 -10.655 -6.873 1.00 89.44 98 CYS A CA 1
ATOM 759 C C . CYS A 1 98 ? 3.977 -10.517 -6.740 1.00 89.44 98 CYS A C 1
ATOM 761 O O . CYS A 1 98 ? 4.718 -10.550 -7.72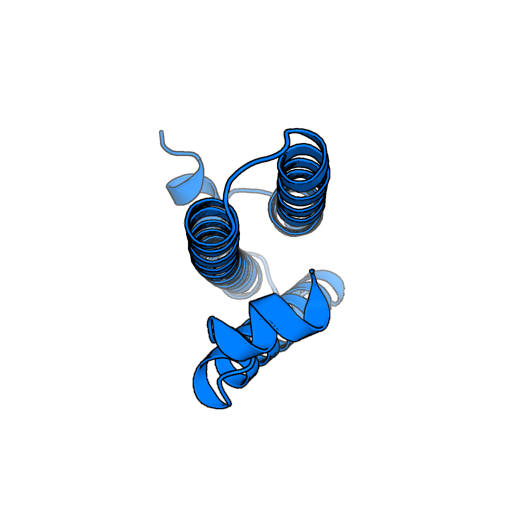3 1.00 89.44 98 CYS A O 1
ATOM 763 N N . PHE A 1 99 ? 4.489 -10.322 -5.522 1.00 88.19 99 PHE A N 1
ATOM 764 C CA . PHE A 1 99 ? 5.931 -10.362 -5.266 1.00 88.19 99 PHE A CA 1
ATOM 765 C C . PHE A 1 99 ? 6.476 -11.790 -5.290 1.00 88.19 99 PHE A C 1
ATOM 767 O O . PHE A 1 99 ? 7.560 -12.019 -5.824 1.00 88.19 99 PHE A O 1
ATOM 774 N N . LEU A 1 100 ? 5.751 -12.735 -4.691 1.00 90.62 100 LEU A N 1
ATOM 775 C CA . LEU A 1 100 ? 6.184 -14.126 -4.559 1.00 90.62 100 LEU A CA 1
ATOM 776 C C . LEU A 1 100 ? 6.068 -14.914 -5.867 1.00 90.62 100 LEU A C 1
ATOM 778 O O . LEU A 1 100 ? 6.891 -15.793 -6.109 1.00 90.62 100 LEU A O 1
ATOM 782 N N . ASP A 1 101 ? 5.071 -14.612 -6.697 1.00 92.19 101 ASP A N 1
ATOM 783 C CA . ASP A 1 101 ? 4.867 -15.266 -7.994 1.00 92.19 101 ASP A CA 1
ATOM 784 C C . ASP A 1 101 ? 5.759 -14.696 -9.115 1.00 92.19 101 ASP A C 1
ATOM 786 O O . ASP A 1 101 ? 5.847 -15.279 -10.193 1.00 92.19 101 ASP A O 1
ATOM 790 N N . GLY A 1 102 ? 6.467 -13.592 -8.851 1.00 87.38 102 GLY A N 1
ATOM 791 C CA . GLY A 1 102 ? 7.338 -12.938 -9.823 1.00 87.38 102 GLY A CA 1
ATOM 792 C C . GLY A 1 102 ? 6.621 -11.982 -10.782 1.00 87.38 102 GLY A C 1
ATOM 793 O O . GLY A 1 102 ? 7.264 -11.508 -11.722 1.00 87.38 102 GLY A O 1
ATOM 794 N N . SER A 1 103 ? 5.356 -11.627 -10.534 1.00 88.06 103 SER A N 1
ATOM 795 C CA . SER A 1 103 ? 4.589 -10.649 -11.328 1.00 88.06 103 SER A CA 1
ATOM 796 C C . SER A 1 103 ? 5.228 -9.260 -11.361 1.00 88.06 103 SER A C 1
ATOM 798 O O . SER A 1 103 ? 4.985 -8.474 -12.274 1.00 88.06 103 SER A O 1
ATOM 800 N N . TYR A 1 104 ? 6.063 -8.942 -10.368 1.00 87.19 104 TYR A N 1
ATOM 801 C CA . TYR A 1 104 ? 6.869 -7.719 -10.336 1.00 87.19 104 TYR A CA 1
ATOM 802 C C . TYR A 1 104 ? 8.283 -7.887 -10.905 1.00 87.19 104 TYR A C 1
ATOM 804 O O . TYR A 1 104 ? 9.123 -7.013 -10.704 1.00 87.19 104 TYR A O 1
ATOM 812 N N . SER A 1 105 ? 8.582 -8.994 -11.592 1.00 89.19 105 SER A N 1
ATOM 813 C CA . SER A 1 105 ? 9.882 -9.199 -12.236 1.00 89.19 105 SER A CA 1
ATOM 814 C C . SER A 1 105 ? 10.077 -8.271 -13.436 1.00 89.19 105 SER A C 1
ATOM 816 O O . SER A 1 105 ? 9.124 -7.828 -14.074 1.00 89.19 105 SER A O 1
ATOM 818 N N . TYR A 1 106 ? 11.338 -8.003 -13.786 1.00 86.94 106 TYR A N 1
ATOM 819 C CA . TYR A 1 106 ? 11.668 -7.147 -14.928 1.00 86.94 106 TYR A CA 1
ATOM 820 C C . TYR A 1 106 ? 11.081 -7.669 -16.245 1.00 86.94 106 TYR A C 1
ATOM 822 O O . TYR A 1 106 ? 10.596 -6.883 -17.049 1.00 86.94 106 TYR A O 1
ATOM 830 N N . ASN A 1 107 ? 11.081 -8.989 -16.453 1.00 88.50 107 ASN A N 1
ATOM 831 C CA . ASN A 1 107 ? 10.556 -9.594 -17.678 1.00 88.50 107 ASN A CA 1
ATOM 832 C C . ASN A 1 107 ? 9.032 -9.436 -17.783 1.00 88.50 107 ASN A C 1
ATOM 834 O O . ASN A 1 107 ? 8.540 -9.033 -18.831 1.00 88.50 107 ASN A O 1
ATOM 838 N N . GLU A 1 108 ? 8.303 -9.685 -16.691 1.00 87.06 108 GLU A N 1
ATOM 839 C CA . GLU A 1 108 ? 6.854 -9.444 -16.611 1.00 87.06 108 GLU A CA 1
ATOM 840 C C . GLU A 1 108 ? 6.505 -7.963 -16.788 1.00 87.06 108 GLU A C 1
ATOM 842 O O . GLU A 1 108 ? 5.550 -7.619 -17.482 1.00 87.06 108 GLU A O 1
ATOM 847 N N . PHE A 1 109 ? 7.300 -7.071 -16.190 1.00 85.25 109 PHE A N 1
ATOM 848 C CA . PHE A 1 109 ? 7.131 -5.631 -16.345 1.00 85.25 109 PHE A CA 1
ATOM 849 C C . PHE A 1 109 ? 7.274 -5.198 -17.806 1.00 85.25 109 PHE A C 1
ATOM 851 O O . PHE A 1 109 ? 6.476 -4.395 -18.284 1.00 85.25 109 PHE A O 1
ATOM 858 N N . LEU A 1 110 ? 8.279 -5.727 -18.512 1.00 84.88 110 LEU A N 1
ATOM 859 C CA . LEU A 1 110 ? 8.461 -5.448 -19.931 1.00 84.88 110 LEU A CA 1
ATOM 860 C C . LEU A 1 110 ? 7.252 -5.914 -20.747 1.00 84.88 110 LEU A C 1
ATOM 862 O O . LEU A 1 110 ? 6.752 -5.121 -21.526 1.00 84.88 110 LEU A O 1
ATOM 866 N N . ASP A 1 111 ? 6.760 -7.135 -20.532 1.00 85.00 111 ASP A N 1
ATOM 867 C CA . ASP A 1 111 ? 5.637 -7.705 -21.297 1.00 85.00 111 ASP A CA 1
ATOM 868 C C . ASP A 1 111 ? 4.309 -6.953 -21.083 1.00 85.00 111 ASP A C 1
ATOM 870 O O . ASP A 1 111 ? 3.529 -6.752 -22.011 1.00 85.00 111 ASP A O 1
ATOM 874 N N . LYS A 1 112 ? 4.052 -6.487 -19.854 1.00 80.25 112 LYS A N 1
ATOM 875 C CA . LYS A 1 112 ? 2.793 -5.807 -19.497 1.00 80.25 112 LYS A CA 1
ATOM 876 C C . LYS A 1 112 ? 2.753 -4.323 -19.853 1.00 80.25 112 LYS A C 1
ATOM 878 O O . LYS A 1 112 ? 1.661 -3.758 -19.945 1.00 80.25 112 LYS A O 1
ATOM 883 N N . HIS A 1 113 ? 3.906 -3.669 -19.978 1.00 73.38 113 HIS A N 1
ATOM 884 C CA . HIS A 1 113 ? 3.973 -2.205 -20.018 1.00 73.38 113 HIS A CA 1
ATOM 885 C C . HIS A 1 113 ? 4.756 -1.615 -21.198 1.00 73.38 113 HIS A C 1
ATOM 887 O O . HIS A 1 113 ? 4.757 -0.387 -21.333 1.00 73.38 113 HIS A O 1
ATOM 893 N N . LEU A 1 114 ? 5.406 -2.430 -22.039 1.00 70.75 114 LEU A N 1
ATOM 894 C CA . LEU A 1 114 ? 6.236 -1.981 -23.168 1.00 70.75 114 LEU A CA 1
ATOM 895 C C . LEU A 1 114 ? 6.076 -2.862 -24.409 1.00 70.75 114 LEU A C 1
ATOM 897 O O . LEU A 1 114 ? 6.061 -2.269 -25.510 1.00 70.75 114 LEU A O 1
#

Radius of gyration: 16.02 Å; chains: 1; bounding box: 34×31×44 Å

Secondary structure (DSSP, 8-state):
--HHHHHHHT-S-HHIIIIIIIIHHHHHHHHHHHHHHHTT--HHHHHHHHHHHHHHHHHHHHHHHHHHHHHHHHH---HHHHHHHHHHHHHHHHHHHHHHTTTTSHHHHHHHH-

pLDDT: mean 85.82, std 5.81, range [52.91, 93.75]

Sequence (114 aa):
MDILKKIISGKLSLAVMFWGYYFGFIIIATACMGITYGFGFNKPMLYCIFLVTTIIELLMIIAVTIGISRILKYQGVTFWGLAALIVCVLHCMGIIICFLDGSYSYNEFLDKHL

Foldseek 3Di:
DDPLCCLLQLVDDLCCLQVVQLVVLVVVLVVVLVVVLVPPDDLVVSLVSVVVSLVVNLVSLVSNLNSLVNCCVPVHDDPSSVVSNVVSVVVNVVSVVCVVVCCSPSVVCVVVPD